Protein AF-A0A811QFT4-F1 (afdb_monomer_lite)

Sequence (82 aa):
MEEVVGRGIMVIGGELCSRHWTIRLCDRIVSDVSGGGVIGQYPVLLPGEDEFVYESCTPLPKVPGSVEGSFSFVPGKYVPII

InterPro domains:
  IPR007474 ApaG domain [PF04379] (15-74)
  IPR007474 ApaG domain [PS51087] (1-82)
  IPR036767 ApaG domain superfamily [G3DSA:2.60.40.1470] (14-80)
  IPR036767 ApaG domain superfamily [SSF110069] (15-77)

Foldseek 3Di:
DDDPPQPFDFWWKWKWFKKWKFKFFVHDGPDTDIDTPPPPDTDIGTPPDDDDDDDDDDDDPPGDMDIDIDIDIDIDDRDGDD

Structure (mmCIF, N/CA/C/O backbone):
data_AF-A0A811QFT4-F1
#
_entry.id   AF-A0A811QFT4-F1
#
loop_
_atom_site.group_PDB
_atom_site.id
_atom_site.type_symbol
_atom_site.label_atom_id
_atom_site.label_alt_id
_atom_site.label_comp_id
_atom_site.label_asym_id
_atom_site.label_entity_id
_atom_site.label_seq_id
_atom_site.pdbx_PDB_ins_code
_atom_site.Cartn_x
_atom_site.Cartn_y
_atom_site.Cartn_z
_atom_site.occupancy
_atom_site.B_iso_or_equiv
_atom_site.auth_seq_id
_atom_site.auth_comp_id
_atom_site.auth_asym_id
_atom_site.auth_atom_id
_atom_site.pdbx_PDB_model_num
ATOM 1 N N . MET A 1 1 ? -36.808 17.221 31.613 1.00 40.84 1 MET A N 1
ATOM 2 C CA . MET A 1 1 ? -36.088 17.282 30.328 1.00 40.84 1 MET A CA 1
ATOM 3 C C . MET A 1 1 ? -34.654 16.952 30.684 1.00 40.84 1 MET A C 1
ATOM 5 O O . MET A 1 1 ? -33.975 17.814 31.215 1.00 40.84 1 MET A O 1
ATOM 9 N N . GLU A 1 2 ? -34.283 15.674 30.616 1.00 39.59 2 GLU A N 1
ATOM 10 C CA . GLU A 1 2 ? -32.927 15.245 30.974 1.00 39.59 2 GLU A CA 1
ATOM 11 C C . GLU A 1 2 ? -32.042 15.353 29.737 1.00 39.59 2 GLU A C 1
ATOM 13 O O . GLU A 1 2 ? -32.338 14.767 28.696 1.00 39.59 2 GLU A O 1
ATOM 18 N N . GLU A 1 3 ? -30.990 16.159 29.841 1.00 42.59 3 GLU A N 1
ATOM 19 C CA . GLU A 1 3 ? -29.943 16.252 28.835 1.00 42.59 3 GLU A CA 1
ATOM 20 C C . GLU A 1 3 ? -28.983 15.083 29.068 1.00 42.59 3 GLU A C 1
ATOM 22 O O . GLU A 1 3 ? -28.157 15.093 29.982 1.00 42.59 3 GLU A O 1
ATOM 27 N N . VAL A 1 4 ? -29.148 14.020 28.282 1.00 50.88 4 VAL A N 1
ATOM 28 C CA . VAL A 1 4 ? -28.256 12.862 28.327 1.00 50.88 4 VAL A CA 1
ATOM 29 C C . VAL A 1 4 ? -26.968 13.256 27.606 1.00 50.88 4 VAL A C 1
ATOM 31 O O . VAL A 1 4 ? -26.882 13.189 26.381 1.00 50.88 4 VAL A O 1
ATOM 34 N N . VAL A 1 5 ? -25.961 13.718 28.352 1.00 54.22 5 VAL A N 1
ATOM 35 C CA . VAL A 1 5 ? -24.621 13.978 27.804 1.00 54.22 5 VAL A CA 1
ATOM 36 C C . VAL A 1 5 ? -23.937 12.631 27.566 1.00 54.22 5 VAL A C 1
ATOM 38 O O . VAL A 1 5 ? -23.166 12.143 28.393 1.00 54.22 5 VAL A O 1
ATOM 41 N N . GLY A 1 6 ? -24.254 12.000 26.435 1.00 51.53 6 GLY A N 1
ATOM 42 C CA . GLY A 1 6 ? -23.571 10.801 25.966 1.00 51.53 6 GLY A CA 1
ATOM 43 C C . GLY A 1 6 ? -22.110 11.130 25.667 1.00 51.53 6 GLY A C 1
ATOM 44 O O . GLY A 1 6 ? -21.801 11.792 24.676 1.00 51.53 6 GLY A O 1
ATOM 45 N N . ARG A 1 7 ? -21.185 10.690 26.527 1.00 59.16 7 ARG A N 1
ATOM 46 C CA . ARG A 1 7 ? -19.743 10.755 26.250 1.00 59.16 7 ARG A CA 1
ATOM 47 C C . ARG A 1 7 ? -19.379 9.672 25.229 1.00 59.16 7 ARG A C 1
ATOM 49 O O . ARG A 1 7 ? -18.840 8.633 25.589 1.00 59.16 7 ARG A O 1
ATOM 56 N N . GLY A 1 8 ? -19.686 9.907 23.956 1.00 52.75 8 GLY A N 1
ATOM 57 C CA . GLY A 1 8 ? -19.178 9.083 22.860 1.00 52.75 8 GLY A CA 1
ATOM 58 C C . GLY A 1 8 ? -17.690 9.361 22.627 1.00 52.75 8 GLY A C 1
ATOM 59 O O . GLY A 1 8 ? -17.289 10.519 22.504 1.00 52.75 8 GLY A O 1
ATOM 60 N N . ILE A 1 9 ? -16.862 8.317 22.559 1.00 57.44 9 ILE A N 1
ATOM 61 C CA . ILE A 1 9 ? -15.483 8.439 22.071 1.00 57.44 9 ILE A CA 1
ATOM 62 C C . ILE A 1 9 ? -15.542 8.471 20.539 1.00 57.44 9 ILE A C 1
ATOM 64 O O . ILE A 1 9 ? -16.068 7.558 19.909 1.00 57.44 9 ILE A O 1
ATOM 68 N N . MET A 1 10 ? -15.006 9.531 19.934 1.00 55.62 10 MET A N 1
ATOM 69 C CA . MET A 1 10 ? -14.839 9.640 18.484 1.00 55.62 10 MET A CA 1
ATOM 70 C C . MET A 1 10 ? -13.682 8.731 18.046 1.00 55.62 10 MET A C 1
ATOM 72 O O . MET A 1 10 ? -12.529 9.158 18.061 1.00 55.62 10 MET A O 1
ATOM 76 N N . VAL A 1 11 ? -13.963 7.487 17.655 1.00 58.00 11 VAL A N 1
ATOM 77 C CA . VAL A 1 11 ? -12.956 6.634 17.004 1.00 58.00 11 VAL A CA 1
ATOM 78 C C . VAL A 1 11 ? -13.091 6.786 15.490 1.00 58.00 11 VAL A C 1
ATOM 80 O O . VAL A 1 11 ? -13.840 6.065 14.837 1.00 58.00 11 VAL A O 1
ATOM 83 N N . ILE A 1 12 ? -12.384 7.764 14.925 1.00 67.44 12 ILE A N 1
ATOM 84 C CA . ILE A 1 12 ? -12.257 7.924 13.469 1.00 67.44 12 ILE A CA 1
ATOM 85 C C . ILE A 1 12 ? -11.134 7.024 12.951 1.00 67.44 12 ILE A C 1
ATOM 87 O O . ILE A 1 12 ? -9.999 7.454 12.774 1.00 67.44 12 ILE A O 1
ATOM 91 N N . GLY A 1 13 ? -11.449 5.744 12.756 1.00 79.06 13 GLY A N 1
ATOM 92 C CA . GLY A 1 13 ? -10.595 4.829 11.998 1.00 79.06 13 GLY A CA 1
ATOM 93 C C . GLY A 1 13 ? -10.666 5.064 10.490 1.00 79.06 13 GLY A C 1
ATOM 94 O O . GLY A 1 13 ? -11.454 5.880 10.014 1.00 79.06 13 GLY A O 1
ATOM 95 N N . GLY A 1 14 ? -9.882 4.312 9.724 1.00 90.19 14 GLY A N 1
ATOM 96 C CA . GLY A 1 14 ? -9.981 4.237 8.268 1.00 90.19 14 GLY A CA 1
ATOM 97 C C . GLY A 1 14 ? -9.932 2.789 7.798 1.00 90.19 14 GLY A C 1
ATOM 98 O O . GLY A 1 14 ? -9.056 2.039 8.216 1.00 90.19 14 GLY A O 1
ATOM 99 N N . GLU A 1 15 ? -10.852 2.389 6.925 1.00 92.81 15 GLU A N 1
ATOM 100 C CA . GLU A 1 15 ? -10.835 1.067 6.292 1.00 92.81 15 GLU A CA 1
ATOM 101 C C . GLU A 1 15 ? -10.156 1.154 4.927 1.00 92.81 15 GLU A C 1
ATOM 103 O O . GLU A 1 15 ? -10.518 1.992 4.096 1.00 92.81 15 GLU A O 1
ATOM 108 N N . LEU A 1 16 ? -9.162 0.300 4.689 1.00 95.56 16 LEU A N 1
ATOM 109 C CA . LEU A 1 16 ? -8.496 0.216 3.397 1.00 95.56 16 LEU A CA 1
ATOM 110 C C . LEU A 1 16 ? -9.469 -0.332 2.351 1.00 95.56 16 LEU A C 1
ATOM 112 O O . LEU A 1 16 ? -9.888 -1.482 2.443 1.00 95.56 16 LEU A O 1
ATOM 116 N N . CYS A 1 17 ? -9.758 0.446 1.308 1.00 96.31 17 CYS A N 1
ATOM 117 C CA . CYS A 1 17 ? -10.662 0.025 0.239 1.00 96.31 17 CYS A CA 1
ATOM 118 C C . CYS A 1 17 ? -9.918 -0.466 -1.008 1.00 96.31 17 CYS A C 1
ATOM 120 O O . CYS A 1 17 ? -10.325 -1.453 -1.624 1.00 96.31 17 CYS A O 1
ATOM 122 N N . SER A 1 18 ? -8.808 0.174 -1.380 1.00 97.69 18 SER A N 1
ATOM 123 C CA . SER A 1 18 ? -8.066 -0.181 -2.592 1.00 97.69 18 SER A CA 1
ATOM 124 C C . SER A 1 18 ? -6.590 0.176 -2.528 1.00 97.69 18 SER A C 1
ATOM 126 O O . SER A 1 18 ? -6.162 1.039 -1.763 1.00 97.69 18 SER A O 1
ATOM 128 N N . ARG A 1 19 ? -5.822 -0.474 -3.400 1.00 97.81 19 ARG A N 1
ATOM 129 C CA . ARG A 1 19 ? -4.408 -0.208 -3.663 1.00 97.81 19 ARG A CA 1
ATOM 130 C C . ARG A 1 19 ? -4.188 0.043 -5.151 1.00 97.81 19 ARG A C 1
ATOM 132 O O . ARG A 1 19 ? -4.834 -0.590 -5.991 1.00 97.81 19 ARG A O 1
ATOM 139 N N . HIS A 1 20 ? -3.238 0.914 -5.453 1.00 98.00 20 HIS A N 1
ATOM 140 C CA . HIS A 1 20 ? -2.689 1.119 -6.788 1.00 98.00 20 HIS A CA 1
ATOM 141 C C . HIS A 1 20 ? -1.170 1.042 -6.709 1.00 98.00 20 HIS A C 1
ATOM 143 O O . HIS A 1 20 ? -0.577 1.679 -5.843 1.00 98.00 20 HIS A O 1
ATOM 149 N N . TRP A 1 21 ? -0.555 0.267 -7.598 1.00 97.56 21 TRP A N 1
ATOM 150 C CA . TRP A 1 21 ? 0.891 0.113 -7.697 1.00 97.56 21 TRP A CA 1
ATOM 151 C C . TRP A 1 21 ? 1.354 0.322 -9.134 1.00 97.56 21 TRP A C 1
ATOM 153 O O . TRP A 1 21 ? 0.874 -0.333 -10.056 1.00 97.56 21 TRP A O 1
ATOM 163 N N . THR A 1 22 ? 2.353 1.178 -9.304 1.00 97.31 22 THR A N 1
ATOM 164 C CA . THR A 1 22 ? 3.181 1.284 -10.501 1.00 97.31 22 THR A CA 1
ATOM 165 C C . THR A 1 22 ? 4.490 0.546 -10.245 1.00 97.31 22 THR A C 1
ATOM 167 O O . THR A 1 22 ? 5.239 0.868 -9.323 1.00 97.31 22 THR A O 1
ATOM 170 N N . ILE A 1 23 ? 4.773 -0.460 -11.065 1.00 96.12 23 ILE A N 1
ATOM 171 C CA . ILE A 1 23 ? 5.998 -1.253 -10.978 1.00 96.12 23 ILE A CA 1
ATOM 172 C C . ILE A 1 23 ? 6.914 -0.831 -12.119 1.00 96.12 23 ILE A C 1
ATOM 174 O O . ILE A 1 23 ? 6.534 -0.887 -13.297 1.00 96.12 23 ILE A O 1
ATOM 178 N N . ARG A 1 24 ? 8.132 -0.417 -11.767 1.00 94.75 24 ARG A N 1
ATOM 179 C CA . ARG A 1 24 ? 9.150 0.040 -12.710 1.00 94.75 24 ARG A CA 1
ATOM 180 C C . ARG A 1 24 ? 10.339 -0.894 -12.755 1.00 94.75 24 ARG A C 1
ATOM 182 O O . ARG A 1 24 ? 10.779 -1.436 -11.743 1.00 94.75 24 ARG A O 1
ATOM 189 N N . LEU A 1 25 ? 10.887 -1.012 -13.954 1.00 94.06 25 LEU A N 1
ATOM 190 C CA . LEU A 1 25 ? 12.147 -1.673 -14.224 1.00 94.06 25 LEU A CA 1
ATOM 191 C C . LEU A 1 25 ? 13.060 -0.687 -14.944 1.00 94.06 25 LEU A C 1
ATOM 193 O O . LEU A 1 25 ? 12.727 -0.229 -16.043 1.00 94.06 25 LEU A O 1
ATOM 197 N N . CYS A 1 26 ? 14.190 -0.342 -14.325 1.00 89.50 26 CYS A N 1
ATOM 198 C CA . CYS A 1 26 ? 14.960 0.843 -14.707 1.00 89.50 26 CYS A CA 1
ATOM 199 C C . CYS A 1 26 ? 14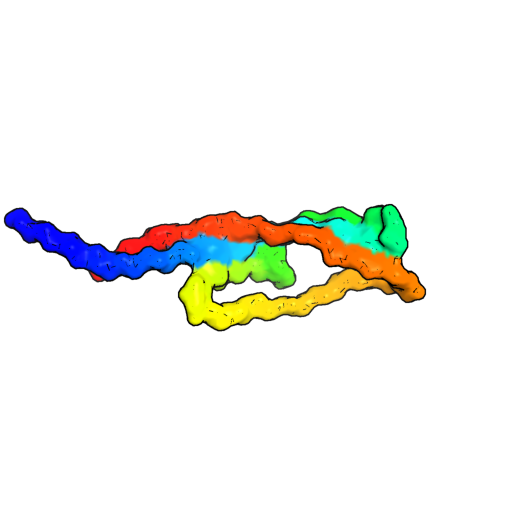.015 2.064 -14.832 1.00 89.50 26 CYS A C 1
ATOM 201 O O . CYS A 1 26 ? 13.251 2.340 -13.911 1.00 89.50 26 CYS A O 1
ATOM 203 N N . ASP A 1 27 ? 13.982 2.733 -15.988 1.00 87.19 27 ASP A N 1
ATOM 204 C CA . ASP A 1 27 ? 13.137 3.915 -16.219 1.00 87.19 27 ASP A CA 1
ATOM 205 C C . ASP A 1 27 ? 11.780 3.600 -16.877 1.00 87.19 27 ASP A C 1
ATOM 207 O O . ASP A 1 27 ? 11.049 4.505 -17.285 1.00 87.19 27 ASP A O 1
ATOM 211 N N . ARG A 1 28 ? 11.414 2.318 -17.021 1.00 92.38 28 ARG A N 1
ATOM 212 C CA . ARG A 1 28 ? 10.190 1.900 -17.725 1.00 92.38 28 ARG A CA 1
ATOM 213 C C . ARG A 1 28 ? 9.138 1.364 -16.765 1.00 92.38 28 ARG A C 1
ATOM 215 O O . ARG A 1 28 ? 9.445 0.553 -15.898 1.00 92.38 28 ARG A O 1
ATOM 222 N N . ILE A 1 29 ? 7.884 1.767 -16.972 1.00 94.31 29 ILE A N 1
ATOM 223 C CA . ILE A 1 29 ? 6.732 1.128 -16.323 1.00 94.31 29 ILE A CA 1
ATOM 224 C C . ILE A 1 29 ? 6.541 -0.238 -16.973 1.00 94.31 29 ILE A C 1
ATOM 226 O O . ILE A 1 29 ? 6.368 -0.324 -18.188 1.00 94.31 29 ILE A O 1
ATOM 230 N N . VAL A 1 30 ? 6.594 -1.294 -16.167 1.00 95.12 30 VAL A N 1
ATOM 231 C CA . VAL A 1 30 ? 6.386 -2.674 -16.626 1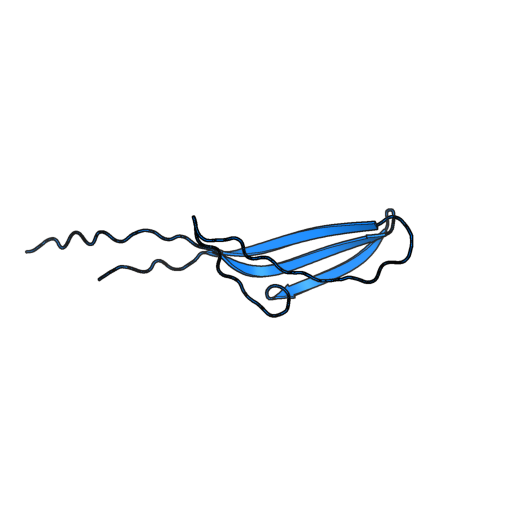.00 95.12 30 VAL A CA 1
ATOM 232 C C . VAL A 1 30 ? 5.047 -3.242 -16.175 1.00 95.12 30 VAL A C 1
ATOM 234 O O . VAL A 1 30 ? 4.568 -4.195 -16.780 1.00 95.12 30 VAL A O 1
ATOM 237 N N . SER A 1 31 ? 4.427 -2.656 -15.148 1.00 95.38 31 SER A N 1
ATOM 238 C CA . SER A 1 31 ? 3.082 -3.024 -14.715 1.00 95.38 31 SER A CA 1
ATOM 239 C C . SER A 1 31 ? 2.398 -1.868 -13.992 1.00 95.38 31 SER A C 1
ATOM 241 O O . SER A 1 31 ? 3.036 -1.137 -13.236 1.00 95.38 31 SER A O 1
ATOM 243 N N . ASP A 1 32 ? 1.088 -1.762 -14.193 1.00 96.50 32 ASP A N 1
ATOM 244 C CA . ASP A 1 32 ? 0.177 -0.880 -13.466 1.00 96.50 32 ASP A CA 1
ATOM 245 C C . ASP A 1 32 ? -0.935 -1.755 -12.875 1.00 96.50 32 ASP A C 1
ATOM 247 O O . ASP A 1 32 ? -1.630 -2.464 -13.606 1.00 96.50 32 ASP A O 1
ATOM 251 N N . VAL A 1 33 ? -1.017 -1.818 -11.547 1.00 96.38 33 VAL A N 1
ATOM 252 C CA . VAL A 1 33 ? -1.857 -2.779 -10.825 1.00 96.38 33 VAL A CA 1
ATOM 253 C C . VAL A 1 33 ? -2.813 -2.029 -9.913 1.00 96.38 33 VAL A C 1
ATOM 255 O O . VAL A 1 33 ? -2.387 -1.378 -8.966 1.00 96.38 33 VAL A O 1
ATOM 258 N N . SER A 1 34 ? -4.112 -2.189 -10.151 1.00 96.94 34 SER A N 1
ATOM 259 C CA . SER A 1 34 ? -5.179 -1.688 -9.279 1.00 96.94 34 SER A CA 1
ATOM 260 C C . SER A 1 34 ? -5.978 -2.848 -8.695 1.00 96.94 34 SER A C 1
ATOM 262 O O . SER A 1 34 ? -6.250 -3.828 -9.390 1.00 96.94 34 SER A O 1
ATOM 264 N N . GLY A 1 35 ? -6.392 -2.751 -7.433 1.00 96.75 35 GLY A N 1
ATOM 265 C CA . GLY A 1 35 ? -7.250 -3.767 -6.826 1.00 96.75 35 GLY A CA 1
ATOM 266 C C . GLY A 1 35 ? -7.802 -3.382 -5.460 1.00 96.75 35 GLY A C 1
ATOM 267 O O . GLY A 1 35 ? -7.285 -2.488 -4.795 1.00 96.75 35 GLY A O 1
ATOM 268 N N . GLY A 1 36 ? -8.856 -4.081 -5.036 1.00 97.38 36 GLY A N 1
ATOM 269 C CA . GLY A 1 36 ? -9.458 -3.904 -3.715 1.00 97.38 36 GLY A CA 1
ATOM 270 C C . GLY A 1 36 ? -8.597 -4.490 -2.595 1.00 97.38 36 GLY A C 1
ATOM 271 O O . GLY A 1 36 ? -8.005 -5.562 -2.772 1.00 97.38 36 GLY A O 1
ATOM 272 N N . GLY A 1 37 ? -8.526 -3.782 -1.466 1.00 96.31 37 GLY A N 1
ATOM 273 C CA . GLY A 1 37 ? -7.816 -4.210 -0.259 1.00 96.31 37 GLY A CA 1
ATOM 274 C C . GLY A 1 37 ? -6.327 -4.514 -0.476 1.00 96.31 37 GLY A C 1
ATOM 275 O O . GLY A 1 37 ? -5.702 -4.003 -1.408 1.00 96.31 37 GLY A O 1
ATOM 276 N N . VAL A 1 38 ? -5.770 -5.400 0.349 1.00 96.69 38 VAL A N 1
ATOM 277 C CA . VAL A 1 38 ? -4.453 -6.053 0.200 1.00 96.69 38 VAL A CA 1
ATOM 278 C C . VAL A 1 38 ? -4.620 -7.536 0.488 1.00 96.69 38 VAL A C 1
ATOM 280 O O . VAL A 1 38 ? -5.337 -7.884 1.411 1.00 96.69 38 VAL A O 1
ATOM 283 N N . ILE A 1 39 ? -4.017 -8.428 -0.305 1.00 95.31 39 ILE A N 1
ATOM 284 C CA . ILE A 1 39 ? -4.114 -9.898 -0.130 1.00 95.31 39 ILE A CA 1
ATOM 285 C C . ILE A 1 39 ? -5.549 -10.458 0.045 1.00 95.31 39 ILE A C 1
ATOM 287 O O . ILE A 1 39 ? -5.744 -11.515 0.636 1.00 95.31 39 ILE A O 1
ATOM 291 N N . GLY A 1 40 ? -6.566 -9.759 -0.475 1.00 95.25 40 GLY A N 1
ATOM 292 C CA . GLY A 1 40 ? -7.983 -10.110 -0.295 1.00 95.25 40 GLY A CA 1
ATOM 293 C C . GLY A 1 40 ? -8.611 -9.622 1.019 1.00 95.25 40 GLY A C 1
ATOM 294 O O . GLY A 1 40 ? -9.772 -9.918 1.282 1.00 95.25 40 GLY A O 1
ATOM 295 N N . GLN A 1 41 ? -7.869 -8.868 1.828 1.00 97.12 41 GLN A N 1
ATOM 296 C CA . GLN A 1 41 ? -8.291 -8.288 3.100 1.00 97.12 41 GLN A CA 1
ATOM 297 C C . GLN A 1 41 ? -8.498 -6.773 2.992 1.00 97.12 41 GLN A C 1
ATOM 299 O O . GLN A 1 41 ? -7.806 -6.086 2.237 1.00 97.12 41 GLN A O 1
ATOM 304 N N . TYR A 1 42 ? -9.431 -6.260 3.792 1.00 96.25 42 TYR A N 1
ATOM 305 C CA . TYR A 1 42 ? -9.810 -4.847 3.882 1.00 96.25 42 TYR A CA 1
ATOM 306 C C . TYR A 1 42 ? -9.615 -4.385 5.335 1.00 96.25 42 TYR A C 1
ATOM 308 O O . TYR A 1 42 ? -10.570 -4.351 6.109 1.00 96.25 42 TYR A O 1
ATOM 316 N N . PRO A 1 43 ? -8.361 -4.164 5.772 1.00 94.12 43 PRO A N 1
ATOM 317 C CA . PRO A 1 43 ? -8.062 -3.855 7.165 1.00 94.12 43 PRO A CA 1
ATOM 318 C C . PRO A 1 43 ? -8.648 -2.508 7.596 1.00 94.12 43 PRO 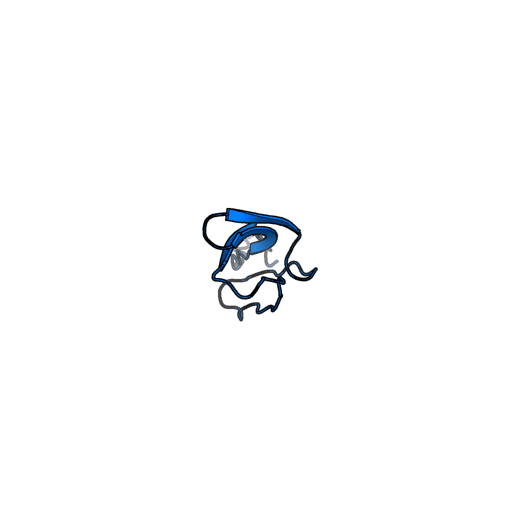A C 1
ATOM 320 O O . PRO A 1 43 ? -8.574 -1.518 6.863 1.00 94.12 43 PRO A O 1
ATOM 323 N N . VAL A 1 44 ? -9.171 -2.471 8.822 1.00 92.06 44 VAL A N 1
ATOM 324 C CA . VAL A 1 44 ? -9.578 -1.244 9.514 1.00 92.06 44 VAL A CA 1
ATOM 325 C C . VAL A 1 44 ? -8.436 -0.811 10.422 1.00 92.06 44 VAL A C 1
ATOM 327 O O . VAL A 1 44 ? -8.028 -1.562 11.302 1.00 92.06 44 VAL A O 1
ATOM 330 N N . LEU A 1 45 ? -7.928 0.399 10.211 1.00 90.50 45 LEU A N 1
ATOM 331 C CA . LEU A 1 45 ? -6.898 1.011 11.041 1.00 90.50 45 LEU A CA 1
ATOM 332 C C . LEU A 1 45 ? -7.559 1.970 12.027 1.00 90.50 45 LEU A C 1
ATOM 334 O O . LEU A 1 45 ? -8.263 2.895 11.614 1.00 90.50 45 LEU A O 1
ATOM 338 N N . LEU A 1 46 ? -7.338 1.757 13.321 1.00 88.00 46 LEU A N 1
ATOM 339 C CA . LEU A 1 46 ? -7.860 2.609 14.387 1.00 88.00 46 LEU A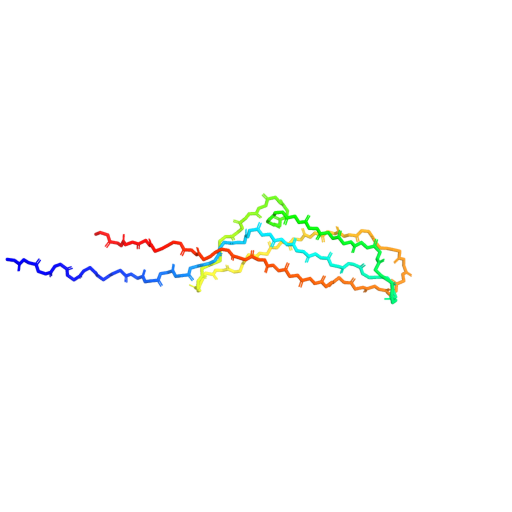 CA 1
ATOM 340 C C . LEU A 1 46 ? -6.700 3.339 15.079 1.00 88.00 46 LEU A C 1
ATOM 342 O O . LEU A 1 46 ? -5.624 2.761 15.241 1.00 88.00 46 LEU A O 1
ATOM 346 N N . PRO A 1 47 ? -6.883 4.603 15.499 1.00 84.88 47 PRO A N 1
ATOM 347 C CA . PRO A 1 47 ? -5.854 5.312 16.249 1.00 84.88 47 PRO A CA 1
ATOM 348 C C . PRO A 1 47 ? -5.494 4.576 17.548 1.00 84.88 47 PRO A C 1
ATOM 350 O O . PRO A 1 47 ? -6.365 4.345 18.381 1.00 84.88 47 PRO A O 1
ATOM 353 N N . GLY A 1 48 ? -4.210 4.266 17.737 1.00 85.94 48 GLY A N 1
ATOM 354 C CA . GLY A 1 48 ? -3.691 3.637 18.958 1.00 85.94 48 GLY A CA 1
ATOM 355 C C . GLY A 1 48 ? -3.765 2.108 19.000 1.00 85.94 48 GLY A C 1
ATOM 356 O O . GLY A 1 48 ? -3.271 1.536 19.966 1.00 85.94 48 GLY A O 1
ATOM 357 N N . GLU A 1 49 ? -4.337 1.465 17.980 1.00 87.12 49 GLU A N 1
ATOM 358 C CA . GLU A 1 49 ? -4.279 0.008 17.809 1.00 87.12 49 GLU A CA 1
ATOM 359 C C . GLU A 1 49 ? -2.968 -0.432 17.141 1.00 87.12 49 GLU A C 1
ATOM 361 O O . GLU A 1 49 ? -2.247 0.379 16.547 1.00 87.12 49 GLU A O 1
ATOM 366 N N . ASP A 1 50 ? -2.686 -1.733 17.227 1.00 91.56 50 ASP A N 1
ATOM 367 C CA . ASP A 1 50 ? -1.524 -2.355 16.595 1.00 91.56 50 ASP A CA 1
ATOM 368 C C . ASP A 1 50 ? -1.549 -2.225 15.060 1.00 91.56 50 ASP A C 1
ATOM 370 O O . ASP A 1 50 ? -2.596 -2.151 14.409 1.00 91.56 50 ASP A O 1
ATOM 374 N N . GLU A 1 51 ? -0.357 -2.223 14.463 1.00 92.38 51 GLU A N 1
ATOM 375 C CA . GLU A 1 51 ? -0.184 -2.124 13.016 1.00 92.38 51 GLU A CA 1
ATOM 376 C C . GLU A 1 51 ? -0.718 -3.364 12.284 1.00 92.38 51 GLU A C 1
ATOM 378 O O . GLU A 1 51 ? -0.507 -4.509 12.691 1.00 92.38 51 GLU A O 1
ATOM 383 N N . PHE A 1 52 ? -1.339 -3.144 11.124 1.00 94.19 52 PHE A N 1
ATOM 384 C CA . PHE A 1 52 ? -1.647 -4.224 10.194 1.00 94.19 52 PHE A CA 1
ATOM 385 C C . PHE A 1 52 ? -0.444 -4.492 9.278 1.00 94.19 52 PHE A C 1
ATOM 387 O O . PHE A 1 52 ? -0.061 -3.636 8.478 1.00 94.19 52 PHE A O 1
ATOM 394 N N . VAL A 1 53 ? 0.117 -5.701 9.350 1.00 96.50 53 VAL A N 1
ATOM 395 C CA . VAL A 1 53 ? 1.282 -6.121 8.556 1.00 96.50 53 VAL A CA 1
ATOM 396 C C . VAL A 1 53 ? 0.871 -7.183 7.538 1.00 96.50 53 VAL A C 1
ATOM 398 O O . VAL A 1 53 ? 0.217 -8.166 7.882 1.00 96.50 53 VAL A O 1
ATOM 401 N N . TYR A 1 54 ? 1.285 -7.010 6.282 1.00 96.12 54 TYR A N 1
ATOM 402 C CA . TYR A 1 54 ? 1.076 -7.996 5.222 1.00 96.12 54 TYR A CA 1
ATOM 403 C C . TYR A 1 54 ? 2.326 -8.158 4.358 1.00 96.12 54 TYR A C 1
ATOM 405 O O . TYR A 1 54 ? 3.132 -7.239 4.225 1.00 96.12 54 TYR A O 1
ATOM 413 N N . GLU A 1 55 ? 2.449 -9.323 3.725 1.00 96.31 55 GLU A N 1
ATOM 414 C CA . GLU A 1 55 ? 3.508 -9.624 2.767 1.00 96.31 55 GLU A CA 1
ATOM 415 C C . GLU A 1 55 ? 2.894 -9.978 1.408 1.00 96.31 55 GLU A C 1
ATOM 417 O O . GLU A 1 55 ? 1.859 -10.642 1.315 1.00 96.31 55 GLU A O 1
ATOM 422 N N . SER A 1 56 ? 3.521 -9.507 0.334 1.00 93.12 56 SER A N 1
ATOM 423 C CA . SER A 1 56 ? 3.173 -9.880 -1.035 1.00 93.12 56 SER A CA 1
ATOM 424 C C . SER A 1 56 ? 4.418 -9.834 -1.913 1.00 93.12 56 SER A C 1
ATOM 426 O O . SER A 1 56 ? 5.441 -9.271 -1.525 1.00 93.12 56 SER A O 1
ATOM 428 N N . CYS A 1 57 ? 4.344 -10.426 -3.101 1.00 91.50 57 CYS A N 1
ATOM 429 C CA . CYS A 1 57 ? 5.469 -10.478 -4.021 1.00 91.50 57 CYS A CA 1
ATOM 430 C C . CYS A 1 57 ? 5.049 -10.112 -5.445 1.00 91.50 57 CYS A C 1
ATOM 432 O O . CYS A 1 57 ? 3.917 -10.345 -5.869 1.00 91.50 57 CYS A O 1
ATOM 434 N N . THR A 1 58 ? 5.994 -9.546 -6.192 1.00 88.75 58 THR A N 1
ATOM 435 C CA . THR A 1 58 ? 5.880 -9.357 -7.637 1.00 88.75 58 THR A CA 1
ATOM 436 C C . THR A 1 58 ? 7.148 -9.890 -8.298 1.00 88.75 58 THR A C 1
ATOM 438 O O . THR A 1 58 ? 8.248 -9.546 -7.858 1.00 88.75 58 THR A O 1
ATOM 441 N N . PRO A 1 59 ? 7.045 -10.747 -9.327 1.00 86.69 59 PRO A N 1
ATOM 442 C CA . PRO A 1 59 ? 8.221 -11.234 -10.027 1.00 86.69 59 PRO A CA 1
ATOM 443 C C . PRO A 1 59 ? 8.877 -10.081 -10.790 1.00 86.69 59 PRO A C 1
ATOM 445 O O . PRO A 1 59 ? 8.232 -9.398 -11.584 1.00 86.69 59 PRO A O 1
ATOM 448 N N . LEU A 1 60 ? 10.174 -9.881 -10.563 1.00 85.62 60 LEU A N 1
ATOM 449 C CA . LEU A 1 60 ? 10.994 -8.931 -11.306 1.00 85.62 60 LEU A CA 1
ATOM 450 C C . LEU A 1 60 ? 12.253 -9.632 -11.828 1.00 85.62 60 LEU A C 1
ATOM 452 O O . LEU A 1 60 ? 12.812 -10.488 -11.136 1.00 85.62 60 LEU A O 1
ATOM 456 N N . PRO A 1 61 ? 12.719 -9.300 -13.045 1.00 83.31 61 PRO A N 1
ATOM 457 C CA . PRO A 1 61 ? 14.011 -9.771 -13.523 1.00 83.31 61 PRO A CA 1
ATOM 458 C C . PRO A 1 61 ? 15.146 -9.201 -12.658 1.00 83.31 61 PRO A C 1
ATOM 460 O O . PRO A 1 61 ? 14.966 -8.223 -11.938 1.00 83.31 61 PRO A O 1
ATOM 463 N N . LYS A 1 62 ? 16.337 -9.810 -12.733 1.00 83.75 62 LYS A N 1
ATOM 464 C CA . LYS A 1 62 ? 17.509 -9.475 -11.900 1.00 83.75 62 LYS A CA 1
ATOM 465 C C . LYS A 1 62 ? 18.201 -8.175 -12.345 1.00 83.75 62 LYS A C 1
ATOM 467 O O . LYS A 1 62 ? 19.381 -8.171 -12.684 1.00 83.75 62 LYS A O 1
ATOM 472 N N . VAL A 1 63 ? 17.448 -7.084 -12.379 1.00 87.00 63 VAL A N 1
ATOM 473 C CA . VAL A 1 63 ? 17.898 -5.719 -12.663 1.00 87.00 63 VAL A CA 1
ATOM 474 C C . VAL A 1 63 ? 17.233 -4.761 -11.663 1.00 87.00 63 VAL A C 1
ATOM 476 O O . VAL A 1 63 ? 16.238 -5.138 -11.042 1.00 87.00 63 VAL A O 1
ATOM 479 N N . PRO A 1 64 ? 17.758 -3.540 -11.471 1.00 89.75 64 PRO A N 1
ATOM 480 C CA . PRO A 1 64 ? 17.143 -2.571 -10.572 1.00 89.75 64 PRO A CA 1
ATOM 481 C C . PRO A 1 64 ? 15.696 -2.246 -10.970 1.00 89.75 64 PRO A C 1
ATOM 483 O O . PRO A 1 64 ? 15.390 -2.022 -12.144 1.00 89.75 64 PRO A O 1
ATOM 486 N N . GLY A 1 65 ? 14.815 -2.191 -9.977 1.00 91.88 65 GLY A N 1
ATOM 487 C CA . GLY A 1 65 ? 13.413 -1.829 -10.145 1.00 91.88 65 GLY A CA 1
ATOM 488 C C . GLY A 1 65 ? 12.857 -1.174 -8.887 1.00 91.88 65 GLY A C 1
ATOM 489 O O . GLY A 1 65 ? 13.495 -1.195 -7.833 1.00 91.88 65 GLY A O 1
ATOM 490 N N . SER A 1 66 ? 11.671 -0.590 -9.008 1.00 93.50 66 SER A N 1
ATOM 491 C CA . SER A 1 66 ? 10.941 0.021 -7.899 1.00 93.50 66 SER A CA 1
ATOM 492 C C . SER A 1 66 ? 9.460 -0.332 -7.965 1.00 93.50 66 SER A C 1
ATOM 494 O O . SER A 1 66 ? 8.913 -0.653 -9.024 1.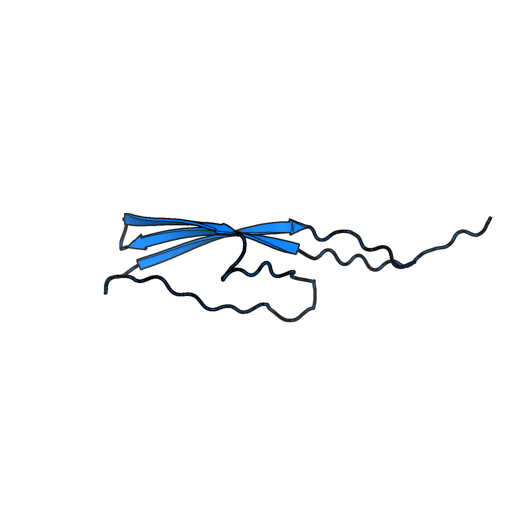00 93.50 66 SER A O 1
ATOM 496 N N . VAL A 1 67 ? 8.813 -0.278 -6.806 1.00 94.94 67 VAL A N 1
ATOM 497 C CA . VAL A 1 67 ? 7.362 -0.370 -6.669 1.00 94.94 67 VAL A CA 1
ATOM 498 C C . VAL A 1 67 ? 6.923 0.875 -5.917 1.00 94.94 67 VAL A C 1
ATOM 500 O O . VAL A 1 67 ? 7.381 1.122 -4.805 1.00 94.94 67 VAL A O 1
ATOM 503 N N . GLU A 1 68 ?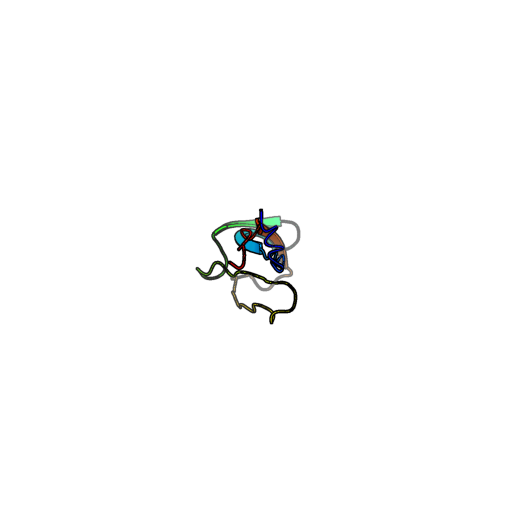 6.076 1.677 -6.544 1.00 96.06 68 GLU A N 1
ATOM 504 C CA . GLU A 1 68 ? 5.545 2.924 -5.995 1.00 96.06 68 GLU A CA 1
ATOM 505 C C . GLU A 1 68 ? 4.030 2.942 -6.172 1.00 96.06 68 GLU A C 1
ATOM 507 O O . GLU A 1 68 ? 3.502 2.296 -7.076 1.00 96.06 68 GLU A O 1
ATOM 512 N N . GLY A 1 69 ? 3.297 3.631 -5.304 1.00 96.62 69 GLY A N 1
ATOM 513 C CA . GLY A 1 69 ? 1.845 3.567 -5.367 1.00 96.62 69 GLY A CA 1
ATOM 514 C C . GLY A 1 69 ? 1.143 4.237 -4.207 1.00 96.62 69 GLY A C 1
ATOM 515 O O . GLY A 1 69 ? 1.736 5.015 -3.459 1.00 96.62 69 GLY A O 1
ATOM 516 N N . SER A 1 70 ? -0.143 3.938 -4.076 1.00 97.75 70 SER A N 1
ATOM 517 C CA . SER A 1 70 ? -0.987 4.510 -3.037 1.00 97.75 70 SER A CA 1
ATOM 518 C C . SER A 1 70 ? -2.036 3.528 -2.534 1.00 97.75 70 SER A C 1
ATOM 520 O O . SER A 1 70 ? -2.474 2.606 -3.228 1.00 97.75 70 SER A O 1
ATOM 522 N N . PHE A 1 71 ? -2.458 3.776 -1.302 1.00 97.12 71 PHE A N 1
ATOM 523 C CA . PHE A 1 71 ? -3.619 3.162 -0.689 1.00 97.12 71 PHE A CA 1
ATOM 524 C C . PHE A 1 71 ? -4.741 4.185 -0.603 1.00 97.12 71 PHE A C 1
ATOM 526 O O . PHE A 1 71 ? -4.500 5.363 -0.339 1.00 97.12 71 PHE A O 1
ATOM 533 N N . SER A 1 72 ? -5.971 3.732 -0.797 1.00 96.88 72 SER A N 1
ATOM 534 C CA . SER A 1 72 ? -7.166 4.538 -0.569 1.00 96.88 72 SER A CA 1
ATOM 535 C C . SER A 1 72 ? -7.942 3.975 0.608 1.00 96.88 72 SER A C 1
ATOM 537 O O . SER A 1 72 ? -8.125 2.761 0.716 1.00 96.88 72 SER A O 1
ATOM 539 N N . PHE A 1 73 ? -8.399 4.871 1.476 1.00 94.69 73 PHE A N 1
ATOM 540 C CA . PHE A 1 73 ? -9.148 4.535 2.677 1.00 94.69 73 PHE A CA 1
ATOM 541 C C . PHE A 1 73 ? -10.517 5.199 2.647 1.00 94.69 73 PHE A C 1
ATOM 543 O O . PHE A 1 73 ? -10.657 6.338 2.195 1.00 94.69 73 PHE A O 1
ATOM 550 N N . VAL A 1 74 ? -11.517 4.501 3.173 1.00 91.69 74 VAL A N 1
ATOM 551 C CA . VAL A 1 74 ? -12.806 5.096 3.517 1.00 91.69 74 VAL A CA 1
ATOM 552 C C . VAL A 1 74 ? -12.817 5.432 5.014 1.00 91.69 74 VAL A C 1
ATOM 554 O O . VAL A 1 74 ? -12.383 4.607 5.821 1.00 91.69 74 VAL A O 1
ATOM 557 N N . PRO A 1 75 ? -13.278 6.630 5.417 1.00 85.75 75 PRO A N 1
ATOM 558 C CA . PRO A 1 75 ? -13.389 6.978 6.830 1.00 85.75 75 PRO A CA 1
ATOM 559 C C . PRO A 1 75 ? -14.318 6.019 7.584 1.00 85.75 75 PRO A C 1
ATOM 561 O O . PRO A 1 75 ? -15.405 5.684 7.107 1.00 85.75 75 PRO A O 1
ATOM 564 N N . GLY A 1 76 ? -13.899 5.611 8.780 1.00 73.69 76 GLY A N 1
ATOM 565 C CA . GLY A 1 76 ? -14.696 4.823 9.711 1.00 73.69 76 GLY A CA 1
ATOM 566 C C . GLY A 1 76 ? -15.951 5.578 10.146 1.00 73.69 76 GLY A C 1
ATOM 567 O O . GLY A 1 76 ? -15.957 6.805 10.276 1.00 73.69 76 GLY A O 1
ATOM 568 N N . LYS A 1 77 ? -17.047 4.842 10.345 1.00 61.53 77 LYS A N 1
ATOM 569 C CA . LYS A 1 77 ? -18.334 5.423 10.748 1.00 61.53 77 LYS A CA 1
ATOM 570 C C . LYS A 1 77 ? -18.323 5.784 12.234 1.00 61.53 77 LYS A C 1
ATOM 572 O O . LYS A 1 77 ? -17.790 5.045 13.053 1.00 61.53 77 LYS A O 1
ATOM 577 N N . TYR A 1 78 ? -18.981 6.891 12.573 1.00 59.00 78 TYR A N 1
ATOM 578 C CA . TYR A 1 78 ? -19.257 7.280 13.955 1.00 59.00 78 TYR A CA 1
ATOM 579 C C . TYR A 1 78 ? -20.098 6.199 14.644 1.00 59.00 78 TYR A C 1
ATOM 581 O O . TYR A 1 78 ? -21.200 5.899 14.177 1.00 59.00 78 TYR A O 1
ATOM 589 N N . VAL A 1 79 ? -19.599 5.628 15.743 1.00 53.41 79 VAL A N 1
ATOM 590 C CA . VAL A 1 79 ? -20.381 4.716 16.586 1.00 53.41 79 VAL A CA 1
ATOM 591 C C . VAL A 1 79 ? -20.753 5.464 17.868 1.00 53.41 79 VAL A C 1
ATOM 593 O O . VAL A 1 79 ? -19.891 5.652 18.727 1.00 53.41 79 VAL A O 1
ATOM 596 N N . PRO A 1 80 ? -22.000 5.948 18.011 1.00 51.19 80 PRO A N 1
ATOM 597 C CA . PRO A 1 80 ? -22.445 6.508 19.277 1.00 51.19 80 PRO A CA 1
ATOM 598 C C . PRO A 1 80 ? -22.505 5.386 20.318 1.00 51.19 80 PRO A C 1
ATOM 600 O O . PRO A 1 80 ? -23.115 4.343 20.081 1.00 51.19 80 PRO A O 1
ATOM 603 N N . ILE A 1 81 ? -21.873 5.606 21.469 1.00 53.75 81 ILE A N 1
ATOM 604 C CA . ILE A 1 81 ? -22.087 4.769 22.649 1.00 53.75 81 ILE A CA 1
ATOM 605 C C . ILE A 1 81 ? -23.403 5.255 23.269 1.00 53.75 81 ILE A C 1
ATOM 607 O O . ILE A 1 81 ? -23.493 6.419 23.664 1.00 53.75 81 ILE A O 1
ATOM 611 N N . ILE A 1 82 ? -24.422 4.395 23.245 1.00 60.91 82 ILE A N 1
ATOM 612 C CA . ILE A 1 82 ? -25.713 4.586 23.933 1.00 60.91 82 ILE A CA 1
ATOM 613 C C . ILE A 1 82 ? -25.563 4.407 25.440 1.00 60.91 82 ILE A C 1
ATOM 615 O O . ILE A 1 82 ? -24.778 3.522 25.847 1.00 60.91 82 ILE A O 1
#

Radius of gyration: 19.4 Å; chains: 1; bounding box: 54×28×49 Å

Secondary structure (DSSP, 8-state):
-------------EEEEEEEEEEEETTEEEEEEEEESBTTB-PEE-TTSPPP---------SS-EEEEEEEEEEEPPP----

pLDDT: mean 84.17, std 16.99, range [39.59, 98.0]

Organism: NCBI:txid422564